Protein AF-A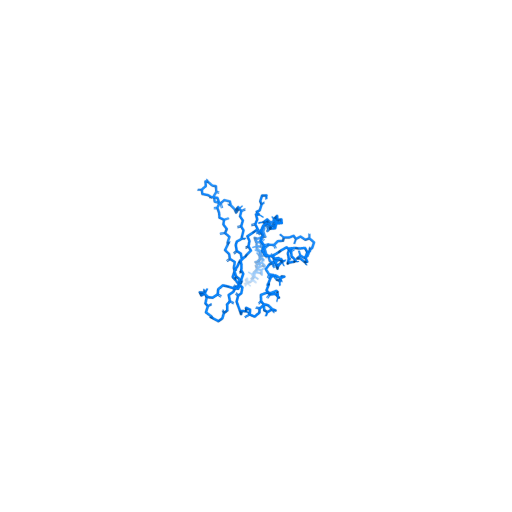0A7G4RH77-F1 (afdb_monomer)

pLDDT: mean 82.86, std 14.53, range [38.31, 95.69]

Solvent-accessible surface area (backbone atoms only — not comparable to full-atom values): 6159 Å² total; per-residue (Å²): 133,87,83,90,77,80,83,77,79,75,79,78,76,76,79,74,80,77,75,79,74,64,53,47,36,81,54,77,97,61,54,68,67,44,48,53,17,51,71,67,6,64,93,63,38,25,66,68,38,32,48,58,35,38,43,54,53,27,47,76,73,66,22,71,43,73,47,76,44,80,37,58,37,93,88,72,71,42,73,45,27,38,41,36,40,22,11,32,95,48,79,86,43,66,73,49,64,38,57,27,32,51,108

Radius of gyration: 20.91 Å; Cα contacts (8 Å, |Δi|>4): 166; chains: 1; bounding box: 41×64×53 Å

Secondary structure (DSSP, 8-state):
--------------------PPPPPPP-S--HHHHHHHHHS-SS--HHHHHHHHHHHHHHTT--EEEEEEEE-TTT--EEEEEEEEE-SSTT-EEEEEEEE--

Foldseek 3Di:
DDDPPDPPPPPPPVPPPPDPFFAWDQFPPFDPQRNVLQVQQPPGRGPVSSQVSSVVVLVVLQFDDKDKDFDADPVPRHGQWMKIFTAHPDPVRTSGITITGSD

Nearest PDB structures (foldseek):
  5xey-assembly1_D  TM=5.329E-01  e=9.839E-01  Mycobacteroides abscessus ATCC 19977
  1r8x-assembly1_B-2  TM=3.700E-01  e=7.535E-01  Mus musculus
  2eui-assembly2_E  TM=3.782E-01  e=2.860E+00  Pseudomonas aeruginosa PAO1
  8ipb-assembly1_MB  TM=2.705E-01  e=1.917E+00  Triticum aestivum
  5umd-assembly1_9  TM=2.698E-01  e=3.268E+00  Plasmodium falciparum 3D7

Sequence (103 aa):
MNYITGLLLIFSLIYQNAYAEKALSPPSGQSSQCAEAYEHSGQIKTIGNVFSSLSNNCYSAGGMKLMHKILLSENSNEPTGVLFTCSGSDLNFVVFTCLYSTN

Mean predicted aligned error: 10.15 Å

Structure (mmCIF, N/CA/C/O backbone):
data_AF-A0A7G4RH77-F1
#
_entry.id   AF-A0A7G4RH77-F1
#
loop_
_atom_site.group_PDB
_atom_site.id
_atom_site.type_symbol
_atom_site.label_atom_id
_atom_site.label_alt_id
_atom_site.label_comp_id
_atom_site.label_asym_id
_atom_site.label_entity_id
_atom_site.label_seq_id
_atom_site.pdbx_PDB_ins_code
_atom_site.Cartn_x
_atom_site.Cartn_y
_atom_site.Cartn_z
_atom_site.occupancy
_atom_site.B_iso_or_equiv
_atom_site.auth_seq_id
_atom_site.auth_comp_id
_atom_site.auth_asym_id
_atom_site.auth_atom_id
_atom_site.pdbx_PDB_model_num
ATOM 1 N N . MET A 1 1 ? -26.608 -50.659 38.232 1.00 38.31 1 MET A N 1
ATOM 2 C CA . MET A 1 1 ? -25.219 -50.255 37.940 1.00 38.31 1 MET A CA 1
ATOM 3 C C . MET A 1 1 ? -25.260 -49.162 36.894 1.00 38.31 1 MET A C 1
ATOM 5 O O . MET A 1 1 ? -25.909 -49.338 35.874 1.00 38.31 1 MET A O 1
ATOM 9 N N . ASN A 1 2 ? -24.670 -48.029 37.263 1.00 45.41 2 ASN A N 1
ATOM 10 C CA . ASN A 1 2 ? -24.549 -46.754 36.554 1.00 45.41 2 ASN A CA 1
ATOM 11 C C . ASN A 1 2 ? -24.110 -46.908 35.095 1.00 45.41 2 ASN A C 1
ATOM 13 O O . ASN A 1 2 ? -23.402 -47.860 34.825 1.00 45.41 2 ASN A O 1
ATOM 17 N N . TYR A 1 3 ? -24.439 -45.947 34.226 1.00 55.31 3 TYR A N 1
ATOM 18 C CA . TYR A 1 3 ? -23.453 -45.113 33.512 1.00 55.31 3 TYR A CA 1
ATOM 19 C C . TYR A 1 3 ? -24.183 -43.900 32.911 1.00 55.31 3 TYR A C 1
ATOM 21 O O . TYR A 1 3 ? -24.726 -43.943 31.812 1.00 55.31 3 TYR A O 1
ATOM 29 N N . ILE A 1 4 ? -24.229 -42.812 33.684 1.00 66.00 4 ILE A N 1
ATOM 30 C CA . ILE A 1 4 ? -24.460 -41.469 33.150 1.00 66.00 4 ILE A CA 1
ATOM 31 C C . ILE A 1 4 ? -23.124 -41.053 32.539 1.00 66.00 4 ILE A C 1
ATOM 33 O O . ILE A 1 4 ? -22.196 -40.715 33.272 1.00 66.00 4 ILE A O 1
ATOM 37 N N . THR A 1 5 ? -23.004 -41.112 31.216 1.00 58.09 5 THR A N 1
ATOM 38 C CA . THR A 1 5 ? -21.840 -40.561 30.515 1.00 58.09 5 THR A CA 1
ATOM 39 C C . THR A 1 5 ? -22.287 -39.276 29.839 1.00 58.09 5 THR A C 1
ATOM 41 O O . THR A 1 5 ? -22.893 -39.284 28.771 1.00 58.09 5 THR A O 1
ATOM 44 N N . GLY A 1 6 ? -22.071 -38.174 30.557 1.00 59.34 6 GLY A N 1
ATOM 45 C CA . GLY A 1 6 ? -22.413 -36.824 30.139 1.00 59.34 6 GLY A CA 1
ATOM 46 C C . GLY A 1 6 ? -21.774 -36.467 28.802 1.00 59.34 6 GLY A C 1
ATOM 47 O O . GLY A 1 6 ? -20.553 -36.492 28.651 1.00 59.34 6 GLY A O 1
ATOM 48 N N . LEU A 1 7 ? -22.616 -36.091 27.844 1.00 58.12 7 LEU A N 1
ATOM 49 C CA . LEU A 1 7 ? -22.194 -35.420 26.627 1.00 58.12 7 LEU A CA 1
ATOM 50 C C . LEU A 1 7 ? -21.865 -33.965 26.994 1.00 58.12 7 LEU A C 1
ATOM 52 O O . LEU A 1 7 ? -22.723 -33.085 26.962 1.00 58.12 7 LEU A O 1
ATOM 56 N N . LEU A 1 8 ? -20.623 -33.731 27.418 1.00 58.75 8 LEU A N 1
ATOM 57 C CA . LEU A 1 8 ? -20.035 -32.398 27.530 1.00 58.75 8 LEU A CA 1
ATOM 58 C C . LEU A 1 8 ? -19.990 -31.786 26.123 1.00 58.75 8 LEU A C 1
ATOM 60 O O . LEU A 1 8 ? -19.049 -32.002 25.362 1.00 58.75 8 LEU A O 1
ATOM 64 N N . LEU A 1 9 ? -21.034 -31.032 25.774 1.00 59.19 9 LEU A N 1
ATOM 65 C CA . LEU A 1 9 ? -21.010 -30.058 24.688 1.00 59.19 9 LEU A CA 1
ATOM 66 C C . LEU A 1 9 ? -20.029 -28.957 25.094 1.00 59.19 9 LEU A C 1
ATOM 68 O O . LEU A 1 9 ? -20.394 -27.960 25.716 1.00 59.19 9 LEU A O 1
ATOM 72 N N . ILE A 1 10 ? -18.752 -29.184 24.793 1.00 60.97 10 ILE A N 1
ATOM 73 C CA . ILE A 1 10 ? -17.726 -28.154 24.859 1.00 6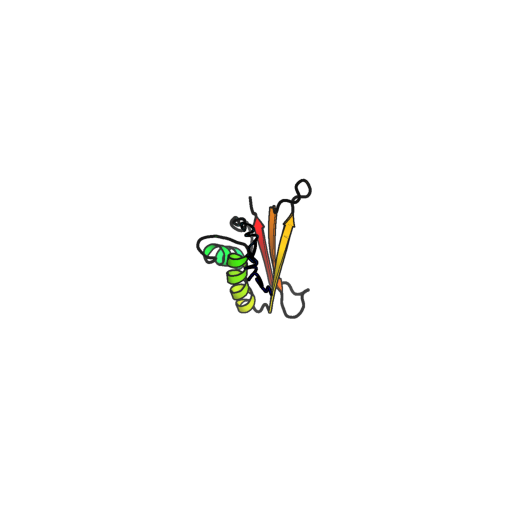0.97 10 ILE A CA 1
ATOM 74 C C . ILE A 1 10 ? -18.133 -27.111 23.822 1.00 60.97 10 ILE A C 1
ATOM 76 O O . ILE A 1 10 ? -17.987 -27.319 22.620 1.00 60.97 10 ILE A O 1
ATOM 80 N N . PHE A 1 11 ? -18.695 -26.007 24.310 1.00 58.47 11 PHE A N 1
ATOM 81 C CA . PHE A 1 11 ? -18.813 -24.757 23.582 1.00 58.47 11 PHE A CA 1
ATOM 82 C C . PHE A 1 11 ? -17.405 -24.332 23.162 1.00 58.47 11 PHE A C 1
ATOM 84 O O . PHE A 1 11 ? -16.708 -23.621 23.885 1.00 58.47 11 PHE A O 1
ATOM 91 N N . SER A 1 12 ? -16.970 -24.767 21.984 1.00 55.59 12 SER A N 1
ATOM 92 C CA . SER A 1 12 ? -15.899 -24.119 21.242 1.00 55.59 12 SER A CA 1
ATOM 93 C C . SER A 1 12 ? -16.429 -22.764 20.772 1.00 55.59 12 SER A C 1
ATOM 95 O O . SER A 1 12 ? -16.779 -22.562 19.613 1.00 55.59 12 SER A O 1
ATOM 97 N N . LEU A 1 13 ? -16.521 -21.824 21.718 1.00 56.38 13 LEU A N 1
ATOM 98 C CA . LEU A 1 13 ? -16.558 -20.398 21.440 1.00 56.38 13 LEU A CA 1
ATOM 99 C C . LEU A 1 13 ? -15.245 -20.077 20.732 1.00 56.38 13 LEU A C 1
ATOM 101 O O . LEU A 1 13 ? -14.214 -19.840 21.361 1.00 56.38 13 LEU A O 1
ATOM 105 N N . ILE A 1 14 ? -15.273 -20.147 19.404 1.00 61.31 14 ILE A N 1
ATOM 106 C CA . ILE A 1 14 ? -14.225 -19.604 18.556 1.00 61.31 14 ILE A CA 1
ATOM 107 C C . ILE A 1 14 ? -14.271 -18.096 18.807 1.00 61.31 14 ILE A C 1
ATOM 109 O O . ILE A 1 14 ? -15.075 -17.383 18.211 1.00 61.31 14 ILE A O 1
ATOM 113 N N . TYR A 1 15 ? -13.459 -17.622 19.753 1.00 53.12 15 TYR A N 1
ATOM 114 C CA . TYR A 1 15 ? -13.181 -16.205 19.934 1.00 53.12 15 TYR A CA 1
ATOM 115 C C . TYR A 1 15 ? -12.533 -15.710 18.640 1.00 53.12 15 TYR A C 1
ATOM 117 O O . TYR A 1 15 ? -11.320 -15.807 18.450 1.00 53.12 15 TYR A O 1
ATOM 125 N N . GLN A 1 16 ? -13.347 -15.218 17.707 1.00 54.88 16 GLN A N 1
ATOM 126 C CA . GLN A 1 16 ? -12.838 -14.437 16.595 1.00 54.88 16 GLN A CA 1
ATOM 127 C C . GLN A 1 16 ? -12.450 -13.079 17.172 1.00 54.88 16 GLN A C 1
ATOM 129 O O . GLN A 1 16 ? -13.298 -12.222 17.404 1.00 54.88 16 GLN A O 1
ATOM 134 N N . ASN A 1 17 ? -11.160 -12.911 17.467 1.00 43.66 17 ASN A N 1
ATOM 135 C CA . ASN A 1 17 ? -10.580 -11.603 17.738 1.00 43.66 17 ASN A CA 1
ATOM 136 C C . ASN A 1 17 ? -10.678 -10.782 16.445 1.00 43.66 17 ASN A C 1
ATOM 138 O O . ASN A 1 17 ? -9.756 -10.776 15.631 1.00 43.66 17 ASN A O 1
ATOM 142 N N . ALA A 1 18 ? -11.829 -10.152 16.214 1.00 51.78 18 ALA A N 1
ATOM 143 C CA . ALA A 1 18 ? -12.010 -9.194 15.139 1.00 51.78 18 ALA A CA 1
ATOM 144 C C . ALA A 1 18 ? -11.243 -7.923 15.523 1.00 51.78 18 ALA A C 1
ATOM 146 O O . ALA A 1 18 ? -11.766 -7.043 16.206 1.00 51.78 18 ALA A O 1
ATOM 147 N N . TYR A 1 19 ? -9.972 -7.850 15.129 1.00 54.88 19 TYR A N 1
ATOM 148 C CA . TYR A 1 19 ? -9.255 -6.583 15.121 1.00 54.88 19 TYR A CA 1
ATOM 149 C C . TYR A 1 19 ? -9.943 -5.679 14.100 1.00 54.88 19 TYR A C 1
ATOM 151 O O . TYR A 1 19 ? -10.005 -6.007 12.916 1.00 54.88 19 TYR A O 1
ATOM 159 N N . ALA A 1 20 ? -10.500 -4.563 14.565 1.00 58.28 20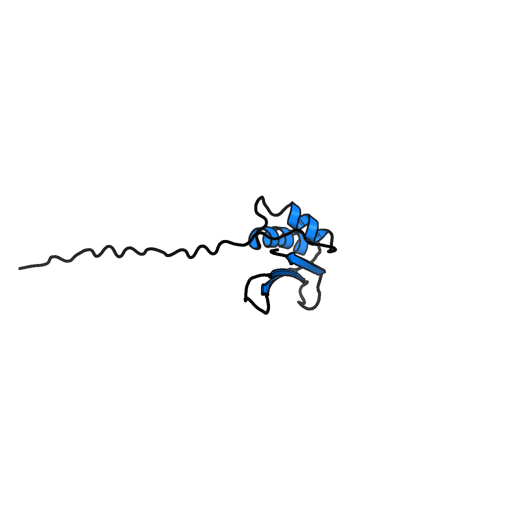 ALA A N 1
ATOM 160 C CA . ALA A 1 20 ? -11.061 -3.557 13.680 1.00 58.28 20 ALA A CA 1
ATOM 161 C C . ALA A 1 20 ? -9.922 -2.960 12.838 1.00 58.28 20 ALA A C 1
ATOM 163 O O . ALA A 1 20 ? -9.053 -2.262 13.363 1.00 58.28 20 ALA A O 1
ATOM 164 N N . GLU A 1 21 ? -9.896 -3.271 11.540 1.00 68.69 21 GLU A N 1
ATOM 165 C CA . GLU A 1 21 ? -8.953 -2.653 10.610 1.00 68.69 21 GLU A CA 1
ATOM 166 C C . GLU A 1 21 ? -9.212 -1.141 10.554 1.00 68.69 21 GLU A C 1
ATOM 168 O O . GLU A 1 21 ? -10.340 -0.694 10.335 1.00 68.69 21 GLU A O 1
ATOM 173 N N . LYS A 1 22 ? -8.162 -0.337 10.754 1.00 81.44 22 LYS A N 1
ATOM 174 C CA . LYS A 1 22 ? -8.255 1.124 10.670 1.00 81.44 22 LYS A CA 1
ATOM 175 C C . LYS A 1 22 ? -8.363 1.546 9.202 1.00 81.44 22 LYS A C 1
ATOM 177 O O . LYS A 1 22 ? -7.665 1.006 8.341 1.00 81.44 22 LYS A O 1
ATOM 182 N N . ALA A 1 23 ? -9.240 2.509 8.925 1.00 88.44 23 ALA A N 1
ATOM 183 C CA . ALA A 1 23 ? -9.336 3.106 7.601 1.00 88.44 23 ALA A CA 1
ATOM 184 C C . ALA A 1 23 ? -8.068 3.914 7.288 1.00 88.44 23 ALA A C 1
ATOM 186 O O . ALA A 1 23 ? -7.476 4.545 8.166 1.00 88.44 23 ALA A O 1
ATOM 187 N N . LEU A 1 24 ? -7.663 3.867 6.027 1.00 91.38 24 LEU A N 1
ATOM 188 C CA . LEU A 1 24 ? -6.528 4.588 5.486 1.00 91.38 24 LEU A CA 1
ATOM 189 C C . LEU A 1 24 ? -6.985 5.925 4.903 1.00 91.38 24 LEU A C 1
ATOM 191 O O . LEU A 1 24 ? -8.036 6.013 4.264 1.00 91.38 24 LEU A O 1
ATOM 195 N N . SER A 1 25 ? -6.165 6.950 5.086 1.00 92.12 25 SER A N 1
ATOM 196 C CA . SER A 1 25 ? -6.305 8.266 4.468 1.00 92.12 25 SER A CA 1
ATOM 197 C C . SER A 1 25 ? -5.719 8.259 3.049 1.00 92.12 25 SER A C 1
ATOM 199 O O . SER A 1 25 ? -4.844 7.435 2.760 1.00 92.12 25 SER A O 1
ATOM 201 N N . PRO A 1 26 ? -6.157 9.171 2.162 1.00 89.56 26 PRO A N 1
ATOM 202 C CA . PRO A 1 26 ? -5.645 9.256 0.799 1.00 89.56 26 PRO A CA 1
ATOM 203 C C . PRO A 1 26 ? -4.118 9.446 0.758 1.00 89.56 26 PRO A C 1
ATOM 205 O O . PRO A 1 26 ? -3.555 10.107 1.638 1.00 89.56 26 PRO A O 1
ATOM 208 N N . PRO A 1 27 ? -3.430 8.913 -0.265 1.00 88.75 27 PRO A N 1
ATOM 209 C CA . PRO A 1 27 ? -1.993 9.085 -0.417 1.00 88.75 27 PRO A CA 1
ATOM 210 C C . PRO A 1 27 ? -1.682 10.514 -0.885 1.00 88.75 27 PRO A C 1
ATOM 212 O O . PRO A 1 27 ? -2.312 11.027 -1.810 1.00 88.75 27 PRO A O 1
ATOM 215 N N . SER A 1 28 ? -0.689 11.167 -0.279 1.00 78.50 28 SER A N 1
ATOM 216 C CA . SER A 1 28 ? -0.296 12.542 -0.614 1.00 78.50 28 SER A CA 1
ATOM 217 C C . SER A 1 28 ? 1.026 12.587 -1.388 1.00 78.50 28 SER A C 1
ATOM 219 O O . SER A 1 28 ? 2.053 12.089 -0.935 1.00 78.50 28 SER A O 1
ATOM 221 N N . GLY A 1 29 ? 1.007 13.192 -2.583 1.00 75.06 29 GLY A N 1
ATOM 222 C CA . GLY A 1 29 ? 2.214 13.443 -3.389 1.00 75.06 29 GLY A CA 1
ATOM 223 C C . GLY A 1 29 ? 2.881 12.198 -3.988 1.00 75.06 29 GLY A C 1
ATOM 224 O O . GLY A 1 29 ? 4.069 12.234 -4.299 1.00 75.06 29 GLY A O 1
ATOM 225 N N . GLN A 1 30 ? 2.143 11.095 -4.127 1.00 83.81 30 GLN A N 1
ATOM 226 C CA . GLN A 1 30 ? 2.664 9.822 -4.630 1.00 83.81 30 GLN A CA 1
ATOM 227 C C . GLN A 1 30 ? 2.291 9.566 -6.092 1.00 83.81 30 GLN A C 1
ATOM 229 O O . GLN A 1 30 ? 1.568 10.341 -6.714 1.00 83.81 30 GLN A O 1
ATOM 234 N N . SER A 1 31 ? 2.802 8.460 -6.637 1.00 82.75 31 SER A N 1
ATOM 235 C CA . SER A 1 31 ? 2.500 8.009 -7.998 1.00 82.75 31 SER A CA 1
ATOM 236 C C . SER A 1 31 ? 0.988 7.874 -8.240 1.00 82.75 31 SER A C 1
ATOM 238 O O . SER A 1 31 ? 0.233 7.558 -7.313 1.00 82.75 31 SER A O 1
ATOM 240 N N . SER A 1 32 ? 0.534 8.089 -9.479 1.00 87.88 32 SER A N 1
ATOM 241 C CA . SER A 1 32 ? -0.893 8.023 -9.837 1.00 87.88 32 SER A CA 1
ATOM 242 C C . SER A 1 32 ? -1.517 6.665 -9.507 1.00 87.88 32 SER A C 1
ATOM 244 O O . SER A 1 32 ? -2.681 6.604 -9.120 1.00 87.88 32 SER A O 1
ATOM 246 N N . GLN A 1 33 ? -0.718 5.595 -9.552 1.00 89.25 33 GLN A N 1
ATOM 247 C CA . GLN A 1 33 ? -1.105 4.236 -9.180 1.00 89.25 33 GLN A CA 1
ATOM 248 C C . GLN A 1 33 ? -1.591 4.133 -7.727 1.00 89.25 33 GLN A C 1
ATOM 250 O O . GLN A 1 33 ? -2.447 3.298 -7.435 1.00 89.25 33 GLN A O 1
ATOM 255 N N . CYS A 1 34 ? -1.060 4.961 -6.820 1.00 91.88 34 CYS A N 1
ATOM 256 C CA . CYS A 1 34 ? -1.463 4.980 -5.415 1.00 91.88 34 CYS A CA 1
ATOM 257 C C . CYS A 1 34 ? -2.832 5.644 -5.246 1.00 91.88 34 CYS A C 1
ATOM 259 O O . CYS A 1 34 ? -3.723 5.080 -4.616 1.00 91.88 34 CYS A O 1
ATOM 261 N N . ALA A 1 35 ? -3.022 6.820 -5.848 1.00 92.25 35 ALA A N 1
ATOM 262 C CA . ALA A 1 35 ? -4.302 7.522 -5.793 1.00 92.25 35 ALA A CA 1
ATOM 263 C C . ALA A 1 35 ? -5.416 6.687 -6.441 1.00 92.25 35 ALA A C 1
ATOM 265 O O . ALA A 1 35 ? -6.472 6.495 -5.849 1.00 92.25 35 ALA A O 1
ATOM 266 N N . GLU A 1 36 ? -5.154 6.104 -7.610 1.00 91.75 36 GLU A N 1
ATOM 267 C CA . GLU A 1 36 ? -6.125 5.265 -8.311 1.00 91.75 36 GLU A CA 1
ATOM 268 C C . GLU A 1 36 ? -6.498 4.009 -7.511 1.00 91.75 36 GLU A C 1
ATOM 270 O O . GLU A 1 36 ? -7.677 3.672 -7.393 1.00 91.75 36 GLU A O 1
ATOM 275 N N . ALA A 1 37 ? -5.512 3.325 -6.919 1.00 90.75 37 ALA A N 1
ATOM 276 C CA . ALA A 1 37 ? -5.790 2.171 -6.071 1.00 90.75 37 ALA A CA 1
ATOM 277 C C . ALA A 1 37 ? -6.593 2.558 -4.825 1.00 90.75 37 ALA A C 1
ATOM 279 O O . ALA A 1 37 ? -7.475 1.807 -4.415 1.00 90.75 37 ALA A O 1
ATOM 280 N N . TYR A 1 38 ? -6.325 3.726 -4.238 1.00 91.81 38 TYR A N 1
ATOM 281 C CA . TYR A 1 38 ? -7.108 4.242 -3.122 1.00 91.81 38 TYR A CA 1
ATOM 282 C C . TYR A 1 38 ? -8.563 4.469 -3.519 1.00 91.81 38 TYR A C 1
ATOM 284 O O . TYR A 1 38 ? -9.455 3.889 -2.900 1.00 91.81 38 TYR A O 1
ATOM 292 N N . GLU A 1 39 ? -8.818 5.233 -4.579 1.00 91.38 39 GLU A N 1
ATOM 293 C CA . GLU A 1 39 ? -10.175 5.566 -5.024 1.00 91.38 39 GLU A CA 1
ATOM 294 C C . GLU A 1 39 ? -10.995 4.310 -5.342 1.00 91.38 39 GLU A C 1
ATOM 296 O O . GLU A 1 39 ? -12.133 4.178 -4.884 1.00 91.38 39 GLU A O 1
ATOM 301 N N . HIS A 1 40 ? -10.384 3.316 -5.990 1.00 89.25 40 HIS A N 1
ATOM 302 C CA . HIS A 1 40 ? -11.055 2.064 -6.353 1.00 89.25 40 HIS A CA 1
ATOM 303 C C . HIS A 1 40 ? -11.099 1.003 -5.238 1.00 89.25 40 HIS A C 1
ATOM 305 O O . HIS A 1 40 ? -11.802 -0.000 -5.376 1.00 89.25 40 HIS A O 1
ATOM 311 N N . SER A 1 41 ? -10.408 1.211 -4.111 1.00 84.38 41 SER A N 1
ATOM 312 C CA . SER A 1 41 ? -10.351 0.237 -3.009 1.00 84.38 41 SER A CA 1
ATOM 313 C C . SER A 1 41 ? -11.620 0.194 -2.152 1.00 84.38 41 SER A C 1
ATOM 315 O O . SER A 1 41 ? -11.642 0.670 -1.025 1.00 84.38 41 SER A O 1
ATOM 317 N N . GLY A 1 42 ? -12.704 -0.385 -2.669 1.00 81.69 42 GLY A N 1
ATOM 318 C CA . GLY A 1 42 ? -13.948 -0.601 -1.917 1.00 81.69 42 GLY A CA 1
ATOM 319 C C . GLY A 1 42 ? -14.549 0.666 -1.276 1.00 81.69 42 GLY A C 1
ATOM 320 O O . GLY A 1 42 ? -14.071 1.786 -1.464 1.00 81.69 42 GLY A O 1
ATOM 321 N N . GLN A 1 43 ? -15.635 0.500 -0.512 1.00 81.12 43 GLN A N 1
ATOM 322 C CA . GLN A 1 43 ? -16.238 1.616 0.236 1.00 81.12 43 GLN A CA 1
ATOM 323 C C . GLN A 1 43 ? -15.438 1.965 1.497 1.00 81.12 43 GLN A C 1
ATOM 325 O O . GLN A 1 43 ? -15.294 3.135 1.834 1.00 81.12 43 GLN A O 1
ATOM 330 N N . ILE A 1 44 ? -14.894 0.952 2.179 1.00 84.38 44 ILE A N 1
ATOM 331 C CA . ILE A 1 44 ? -14.046 1.132 3.359 1.00 84.38 44 ILE A CA 1
ATOM 332 C C . ILE A 1 44 ? -12.591 0.955 2.930 1.00 84.38 44 ILE A C 1
ATOM 334 O O . ILE A 1 44 ? -12.203 -0.116 2.464 1.00 84.38 44 ILE A O 1
ATOM 338 N N . LYS A 1 45 ? -11.782 1.996 3.116 1.00 89.94 45 LYS A N 1
ATOM 339 C CA . LYS A 1 45 ? -10.378 2.058 2.688 1.00 89.94 45 LYS A CA 1
ATOM 340 C C . LYS A 1 45 ? -9.456 1.313 3.661 1.00 89.94 45 LYS A C 1
ATOM 342 O O . LYS A 1 45 ? -8.593 1.920 4.282 1.00 89.94 45 LYS A O 1
ATOM 347 N N . THR A 1 46 ? -9.674 0.016 3.875 1.00 90.81 46 THR A N 1
ATOM 348 C CA . THR A 1 46 ? -8.821 -0.791 4.766 1.00 90.81 46 THR A CA 1
ATOM 349 C C . THR A 1 46 ? -7.523 -1.217 4.082 1.00 90.81 46 THR A C 1
ATOM 351 O O . THR A 1 46 ? -7.395 -1.157 2.856 1.00 90.81 46 THR A O 1
ATOM 354 N N . ILE A 1 47 ? -6.562 -1.696 4.878 1.00 90.75 47 ILE A N 1
ATOM 355 C CA . ILE A 1 47 ? -5.288 -2.242 4.388 1.00 90.75 47 ILE A CA 1
ATOM 356 C C . ILE A 1 47 ? -5.537 -3.345 3.358 1.00 90.75 47 ILE A C 1
ATOM 358 O O . ILE A 1 47 ? -4.933 -3.311 2.289 1.00 90.75 47 ILE A O 1
ATOM 362 N N . GLY A 1 48 ? -6.439 -4.290 3.647 1.00 89.56 48 GLY A N 1
ATOM 363 C CA . GLY A 1 48 ? -6.763 -5.387 2.735 1.00 89.56 48 GLY A CA 1
ATOM 364 C C . GLY A 1 48 ? -7.345 -4.908 1.403 1.00 89.56 48 GLY A C 1
ATOM 365 O O . GLY A 1 48 ? -6.900 -5.345 0.339 1.00 89.56 48 GLY A O 1
ATOM 366 N N . ASN A 1 49 ? -8.278 -3.954 1.439 1.00 91.06 49 ASN A N 1
ATOM 367 C CA . ASN A 1 49 ? -8.916 -3.432 0.227 1.00 91.06 49 ASN A CA 1
ATOM 368 C C . ASN A 1 49 ? -7.935 -2.637 -0.648 1.00 91.06 49 ASN A C 1
ATOM 370 O O . ASN A 1 49 ? -7.906 -2.803 -1.875 1.00 91.06 49 ASN A O 1
ATOM 374 N N . VAL A 1 50 ? -7.099 -1.803 -0.021 1.00 93.00 50 VAL A N 1
ATOM 375 C CA . VAL A 1 50 ? -6.036 -1.057 -0.711 1.00 93.00 50 VAL A CA 1
ATOM 376 C C . VAL A 1 50 ? -4.978 -2.016 -1.259 1.00 93.00 50 VAL A C 1
ATOM 378 O O . VAL A 1 50 ? -4.578 -1.872 -2.413 1.00 93.00 50 VAL A O 1
ATOM 381 N N . PHE A 1 51 ? -4.580 -3.042 -0.498 1.00 93.69 51 PHE A N 1
ATOM 382 C CA . PHE A 1 51 ? -3.646 -4.076 -0.957 1.00 93.69 51 PHE A CA 1
ATOM 383 C C . PHE A 1 51 ? -4.171 -4.791 -2.202 1.00 93.69 51 PHE A C 1
ATOM 385 O O . PHE A 1 51 ? -3.441 -4.928 -3.180 1.00 93.69 51 PHE A O 1
ATOM 392 N N . SER A 1 52 ? -5.438 -5.214 -2.196 1.00 92.56 52 SER A N 1
ATOM 393 C CA . SER A 1 52 ? -6.044 -5.900 -3.341 1.00 92.56 52 SER A CA 1
ATOM 394 C C . SER A 1 52 ? -6.038 -5.023 -4.596 1.00 92.56 52 SER A C 1
ATOM 396 O O . SER A 1 52 ? -5.731 -5.509 -5.683 1.00 92.56 52 SER A O 1
ATOM 398 N N . SER A 1 53 ? -6.334 -3.731 -4.447 1.00 92.69 53 SER A N 1
ATOM 399 C CA . SER A 1 53 ? -6.349 -2.782 -5.569 1.00 92.69 53 SER A CA 1
ATOM 400 C C . SER A 1 53 ? -4.934 -2.501 -6.088 1.00 92.69 53 SER A C 1
ATOM 402 O O . SER A 1 53 ? -4.682 -2.563 -7.290 1.00 92.69 53 SER A O 1
ATOM 404 N N . LEU A 1 54 ? -3.972 -2.291 -5.183 1.00 94.38 54 LEU A N 1
ATOM 405 C CA . LEU A 1 54 ? -2.562 -2.101 -5.533 1.00 94.38 54 LEU A CA 1
ATOM 406 C C . LEU A 1 54 ? -1.926 -3.344 -6.146 1.00 94.38 54 LEU A C 1
ATOM 408 O O . LEU A 1 54 ? -1.001 -3.208 -6.940 1.00 94.38 54 LEU A O 1
ATOM 412 N N . SER A 1 55 ? -2.381 -4.540 -5.774 1.00 93.75 55 SER A N 1
ATOM 413 C CA . SER A 1 55 ? -1.845 -5.797 -6.299 1.00 93.75 55 SER A CA 1
ATOM 414 C C . SER A 1 55 ? -2.059 -5.858 -7.810 1.00 93.75 55 SER A C 1
ATOM 416 O O . SER A 1 55 ? -1.112 -6.086 -8.561 1.00 93.75 55 SER A O 1
ATOM 418 N N . ASN A 1 56 ? -3.267 -5.519 -8.265 1.00 90.62 56 ASN A N 1
ATOM 419 C CA . ASN A 1 56 ? -3.587 -5.434 -9.688 1.00 90.62 56 ASN A CA 1
ATOM 420 C C . ASN A 1 56 ? -2.719 -4.382 -10.395 1.00 90.62 56 ASN A C 1
ATOM 422 O O . ASN A 1 56 ? -2.074 -4.697 -11.393 1.00 90.62 56 ASN A O 1
ATOM 426 N N . ASN A 1 57 ? -2.615 -3.175 -9.828 1.00 92.62 57 ASN A N 1
ATOM 427 C CA . ASN A 1 57 ? -1.781 -2.105 -10.390 1.00 92.62 57 ASN A CA 1
ATOM 428 C C . ASN A 1 57 ? -0.297 -2.499 -10.450 1.00 92.62 57 ASN A C 1
ATOM 430 O O . ASN A 1 57 ? 0.398 -2.157 -11.405 1.00 92.62 57 ASN A O 1
ATOM 434 N N . CYS A 1 58 ? 0.186 -3.240 -9.451 1.00 93.81 58 CYS A N 1
ATOM 435 C CA . CYS A 1 58 ? 1.550 -3.746 -9.396 1.00 93.81 58 CYS A CA 1
ATOM 436 C C . CYS A 1 58 ? 1.834 -4.693 -10.562 1.00 93.81 58 CYS A C 1
ATOM 438 O O . CYS A 1 58 ? 2.797 -4.471 -11.295 1.00 93.81 58 CYS A O 1
ATOM 440 N N . TYR A 1 59 ? 0.968 -5.682 -10.794 1.00 92.75 59 TYR A N 1
ATOM 441 C CA . TYR A 1 59 ? 1.120 -6.602 -11.922 1.00 92.75 59 TYR A CA 1
ATOM 442 C C . TYR A 1 59 ? 1.002 -5.895 -13.277 1.00 92.75 59 TYR A C 1
ATOM 444 O O . TYR A 1 59 ? 1.818 -6.139 -14.166 1.00 92.75 59 TYR A O 1
ATOM 452 N N . SER A 1 60 ? 0.048 -4.974 -13.437 1.00 91.00 60 SER A N 1
ATOM 453 C CA . SER A 1 60 ? -0.110 -4.203 -14.680 1.00 91.00 60 SER A CA 1
ATOM 454 C C . SER A 1 60 ? 1.085 -3.294 -14.986 1.00 91.00 60 SER A C 1
ATOM 456 O O . SER A 1 60 ? 1.386 -3.060 -16.153 1.00 91.00 60 SER A O 1
ATOM 458 N N . ALA A 1 61 ? 1.798 -2.822 -13.961 1.00 89.56 61 ALA A N 1
ATOM 459 C CA . ALA A 1 61 ? 3.027 -2.042 -14.107 1.00 89.56 61 ALA A CA 1
ATOM 460 C C . ALA A 1 61 ? 4.287 -2.907 -14.343 1.00 89.56 61 ALA A C 1
ATOM 462 O O . ALA A 1 61 ? 5.395 -2.373 -14.374 1.00 89.56 61 ALA A O 1
ATOM 463 N N . GLY A 1 62 ? 4.144 -4.230 -14.490 1.00 90.62 62 GLY A N 1
ATOM 464 C CA . GLY A 1 62 ? 5.262 -5.165 -14.663 1.00 90.62 62 GLY A CA 1
ATOM 465 C C . GLY A 1 62 ? 5.934 -5.595 -13.354 1.00 90.62 62 GLY A C 1
ATOM 466 O O . GLY A 1 62 ? 6.983 -6.241 -13.377 1.00 90.62 62 GLY A O 1
ATOM 467 N N . GLY A 1 63 ? 5.347 -5.249 -12.208 1.00 92.75 63 GLY A N 1
ATOM 468 C CA . GLY A 1 63 ? 5.735 -5.784 -10.912 1.00 92.75 63 GLY A CA 1
ATOM 469 C C . GLY A 1 63 ? 5.297 -7.236 -10.738 1.00 92.75 63 GL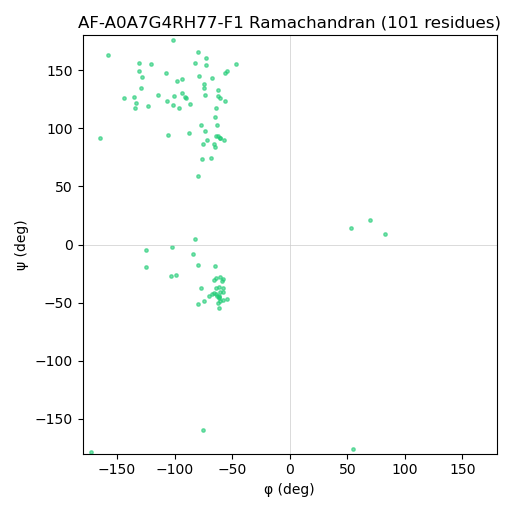Y A C 1
ATOM 470 O O . GLY A 1 63 ? 4.418 -7.743 -11.430 1.00 92.75 63 GLY A O 1
ATOM 471 N N . MET A 1 64 ? 5.930 -7.921 -9.793 1.00 92.56 64 MET A 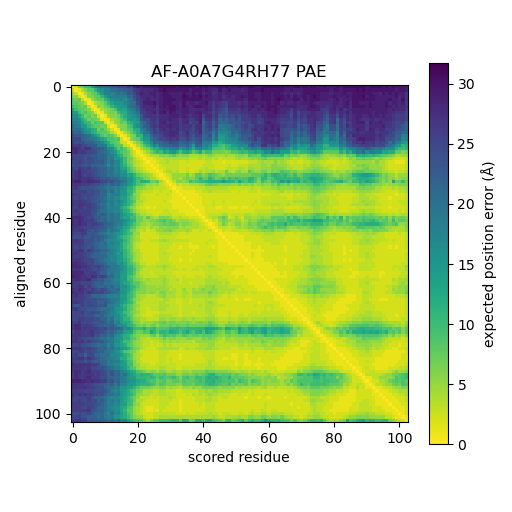N 1
ATOM 472 C CA . MET A 1 64 ? 5.686 -9.340 -9.514 1.00 92.56 64 MET A CA 1
ATOM 473 C C . MET A 1 64 ? 5.324 -9.603 -8.059 1.00 92.56 64 MET A C 1
ATOM 475 O O . MET A 1 64 ? 4.758 -10.650 -7.750 1.00 92.56 64 MET A O 1
ATOM 479 N N . LYS A 1 65 ? 5.644 -8.673 -7.155 1.00 94.06 65 LYS A N 1
ATOM 480 C CA . LYS A 1 65 ? 5.352 -8.825 -5.735 1.00 94.06 65 LYS A CA 1
ATOM 481 C C . LYS A 1 65 ? 4.974 -7.496 -5.105 1.00 94.06 65 LYS A C 1
ATOM 483 O O . LYS A 1 65 ? 5.752 -6.543 -5.138 1.00 94.06 65 LYS A O 1
ATOM 488 N N . LEU A 1 66 ? 3.812 -7.482 -4.457 1.00 94.88 66 LEU A N 1
ATOM 489 C CA . LEU A 1 66 ? 3.384 -6.411 -3.569 1.00 94.88 66 LEU A CA 1
ATOM 490 C C . LEU A 1 66 ? 3.614 -6.828 -2.114 1.00 94.88 66 LEU A C 1
ATOM 492 O O . LEU A 1 66 ? 3.168 -7.889 -1.676 1.00 94.88 66 LEU A O 1
ATOM 496 N N . MET A 1 67 ? 4.296 -5.980 -1.355 1.00 94.38 67 MET A N 1
ATOM 497 C CA . MET A 1 67 ? 4.493 -6.139 0.085 1.00 94.38 67 MET A CA 1
ATOM 498 C C . MET A 1 67 ? 3.910 -4.937 0.817 1.00 94.38 67 MET A C 1
ATOM 500 O O . MET A 1 67 ? 3.811 -3.856 0.242 1.00 94.38 67 MET A O 1
ATOM 504 N N . HIS A 1 68 ? 3.539 -5.117 2.083 1.00 93.56 68 HIS A N 1
ATOM 505 C CA . HIS A 1 68 ? 3.131 -4.017 2.947 1.00 93.56 68 HIS A CA 1
ATOM 506 C C . HIS A 1 68 ? 3.866 -4.075 4.285 1.00 93.56 68 HIS A C 1
ATOM 508 O O . HIS A 1 68 ? 4.214 -5.151 4.773 1.00 93.56 68 HIS A O 1
ATOM 514 N N . LYS A 1 69 ? 4.091 -2.908 4.882 1.00 92.94 69 LYS A N 1
ATOM 515 C CA . LYS A 1 69 ? 4.656 -2.742 6.218 1.00 92.94 69 LYS A CA 1
ATOM 516 C C . LYS A 1 69 ? 3.815 -1.727 6.977 1.00 92.94 69 LYS A C 1
ATOM 518 O O . LYS A 1 69 ? 3.682 -0.586 6.538 1.00 92.94 69 LYS A O 1
ATOM 523 N N . ILE A 1 70 ? 3.271 -2.141 8.116 1.00 92.00 70 ILE A N 1
ATOM 524 C CA . ILE A 1 70 ? 2.584 -1.238 9.039 1.00 92.00 70 ILE A CA 1
ATOM 525 C C . ILE A 1 70 ? 3.645 -0.394 9.752 1.00 92.00 70 ILE A C 1
ATOM 527 O O . ILE A 1 70 ? 4.634 -0.922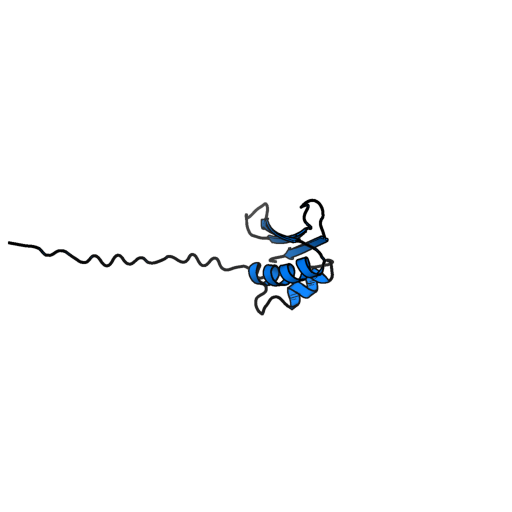 10.265 1.00 92.00 70 ILE A O 1
ATOM 531 N N . LEU A 1 71 ? 3.452 0.919 9.741 1.00 91.06 71 LEU A N 1
ATOM 532 C CA . LEU A 1 71 ? 4.265 1.885 10.464 1.00 91.06 71 LEU A CA 1
ATOM 533 C C . LEU A 1 71 ? 3.599 2.155 11.808 1.00 91.06 71 LEU A C 1
ATOM 535 O O . LEU A 1 71 ? 2.396 2.410 11.859 1.00 91.06 71 LEU A O 1
ATOM 539 N N . LEU A 1 72 ? 4.382 2.079 12.878 1.00 91.00 72 LEU A N 1
ATOM 540 C CA . LEU A 1 72 ? 3.923 2.330 14.237 1.00 91.00 72 LEU A CA 1
ATOM 541 C C . LEU A 1 72 ? 4.4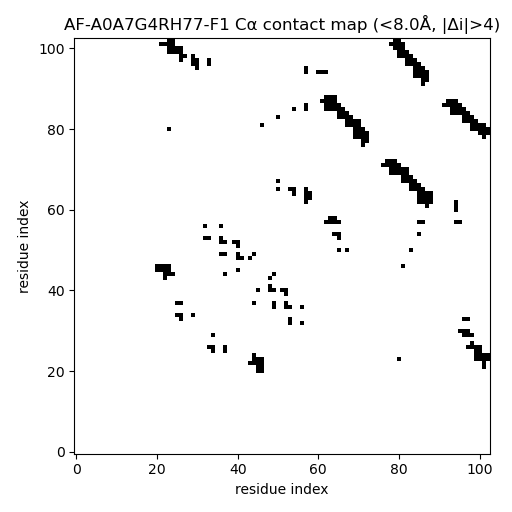83 3.666 14.733 1.00 91.00 72 LEU A C 1
ATOM 543 O O . LEU A 1 72 ? 5.589 4.059 14.361 1.00 91.00 72 LEU A O 1
ATOM 547 N N . SER A 1 73 ? 3.714 4.351 15.572 1.00 87.56 73 SER A N 1
ATOM 548 C CA . SER A 1 73 ? 4.156 5.505 16.354 1.00 87.56 73 SER A CA 1
ATOM 549 C C . SER A 1 73 ? 5.259 5.080 17.319 1.00 87.56 73 SER A C 1
ATOM 551 O O . SER A 1 73 ? 5.087 4.105 18.050 1.00 87.56 73 SER A O 1
ATOM 553 N N . GLU A 1 74 ? 6.349 5.846 17.378 1.00 85.19 74 GLU A N 1
ATOM 554 C CA . GLU A 1 74 ? 7.458 5.603 18.314 1.00 85.19 74 GLU A CA 1
ATOM 555 C C . GLU A 1 74 ? 7.012 5.677 19.784 1.00 85.19 74 GLU A C 1
ATOM 557 O O . GLU A 1 74 ? 7.588 5.013 20.641 1.00 85.19 74 GLU A O 1
ATOM 562 N N . ASN A 1 75 ? 5.962 6.456 20.068 1.00 85.94 75 ASN A N 1
ATOM 563 C CA . ASN A 1 75 ? 5.537 6.774 21.432 1.00 85.94 75 ASN A CA 1
ATOM 564 C C . ASN A 1 75 ? 4.367 5.920 21.938 1.00 85.94 75 ASN A C 1
ATOM 566 O O . ASN A 1 75 ? 4.212 5.768 23.147 1.00 85.94 75 ASN A O 1
ATOM 570 N N . SER A 1 76 ? 3.515 5.404 21.045 1.00 82.06 76 SER A N 1
ATOM 571 C CA . SER A 1 76 ? 2.265 4.727 21.431 1.00 82.06 76 SER A CA 1
ATOM 572 C C . SER A 1 76 ? 2.110 3.312 20.874 1.00 82.06 76 SER A C 1
ATOM 574 O O . SER A 1 76 ? 1.138 2.643 21.218 1.00 82.06 76 SER A O 1
ATOM 576 N N . ASN A 1 77 ? 3.034 2.832 20.026 1.00 81.19 77 ASN A N 1
ATOM 577 C CA . ASN A 1 77 ? 2.881 1.591 19.247 1.00 81.19 77 ASN A CA 1
ATOM 578 C C . ASN A 1 77 ? 1.585 1.529 18.415 1.00 81.19 77 ASN A C 1
ATOM 580 O O . ASN A 1 77 ? 1.209 0.468 17.917 1.00 81.19 77 ASN A O 1
ATOM 584 N N . GLU A 1 78 ? 0.897 2.655 18.236 1.00 85.69 78 GLU A N 1
ATOM 585 C CA . GLU A 1 78 ? -0.300 2.724 17.412 1.00 85.69 78 GLU A CA 1
ATOM 586 C C . GLU A 1 78 ? 0.088 2.779 15.934 1.00 85.69 78 GLU A C 1
ATOM 588 O O . GLU A 1 78 ? 1.085 3.421 15.590 1.00 85.69 78 GLU A O 1
ATOM 593 N N . PRO A 1 79 ? -0.692 2.159 15.035 1.00 86.25 79 PRO A N 1
ATOM 594 C CA . PRO A 1 79 ? -0.468 2.295 13.607 1.00 86.25 79 PRO A CA 1
ATOM 595 C C . PRO A 1 79 ? -0.602 3.765 13.205 1.00 86.25 79 PRO A C 1
ATOM 597 O O . PRO A 1 79 ? -1.626 4.389 13.478 1.00 86.25 79 PRO A O 1
ATOM 600 N N . THR A 1 80 ? 0.414 4.309 12.542 1.00 91.00 80 THR A N 1
ATOM 601 C CA . THR A 1 80 ? 0.404 5.669 11.979 1.00 91.00 80 THR A CA 1
ATOM 602 C C . THR A 1 80 ? 0.200 5.646 10.474 1.00 91.00 80 THR A C 1
ATOM 604 O O . THR A 1 80 ? -0.400 6.565 9.923 1.00 91.00 80 THR A O 1
ATOM 607 N N . GLY A 1 81 ? 0.598 4.563 9.810 1.00 91.56 81 GLY A N 1
ATOM 608 C CA . GLY A 1 81 ? 0.416 4.399 8.378 1.00 91.56 81 GLY A CA 1
ATOM 609 C C . GLY A 1 81 ? 0.793 3.012 7.885 1.00 91.56 81 GLY A C 1
ATOM 610 O O . GLY A 1 81 ? 1.196 2.143 8.657 1.00 91.56 81 GLY A O 1
ATOM 611 N N . VAL A 1 82 ? 0.680 2.806 6.578 1.00 93.81 82 VAL A N 1
ATOM 612 C CA . VAL A 1 82 ? 1.096 1.577 5.903 1.00 93.81 82 VAL A CA 1
ATOM 613 C C . VAL A 1 82 ? 1.866 1.927 4.643 1.00 93.81 82 VAL A C 1
ATOM 615 O O . VAL A 1 82 ? 1.381 2.675 3.794 1.00 93.81 82 VAL A O 1
ATOM 618 N N . LEU A 1 83 ? 3.066 1.363 4.527 1.00 94.12 83 LEU A N 1
ATOM 619 C CA . LEU A 1 83 ? 3.899 1.443 3.337 1.00 94.12 83 LEU A CA 1
ATOM 620 C C . LEU A 1 83 ? 3.692 0.186 2.493 1.00 94.12 83 LEU A C 1
ATOM 622 O O . LEU A 1 83 ? 4.031 -0.911 2.927 1.00 94.12 83 LEU A O 1
ATOM 626 N N . PHE A 1 84 ? 3.184 0.352 1.281 1.00 95.00 84 PHE A N 1
ATOM 627 C CA . PHE A 1 84 ? 3.113 -0.673 0.253 1.00 95.00 84 PHE A CA 1
ATOM 628 C C . PHE A 1 84 ? 4.273 -0.511 -0.725 1.00 95.00 84 PHE A C 1
ATOM 630 O O . PHE A 1 84 ? 4.645 0.603 -1.096 1.00 95.00 84 PHE A O 1
ATOM 637 N N . THR A 1 85 ? 4.855 -1.622 -1.158 1.00 95.06 85 THR A N 1
ATOM 638 C CA . THR A 1 85 ? 5.979 -1.642 -2.098 1.00 95.06 85 THR A CA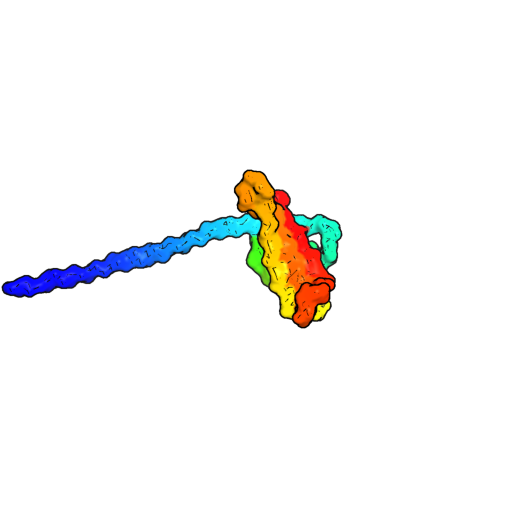 1
ATOM 639 C C . THR A 1 85 ? 5.717 -2.685 -3.166 1.00 95.06 85 THR A C 1
ATOM 641 O O . THR A 1 85 ? 5.603 -3.873 -2.859 1.00 95.06 85 THR A O 1
ATOM 644 N N . CYS A 1 86 ? 5.605 -2.226 -4.410 1.00 95.25 86 CYS A N 1
ATOM 645 C CA . CYS A 1 86 ? 5.564 -3.082 -5.582 1.00 95.25 86 CYS A CA 1
ATOM 646 C C . CYS A 1 86 ? 6.990 -3.272 -6.103 1.00 95.25 86 CYS A C 1
ATOM 648 O O . CYS A 1 86 ? 7.706 -2.298 -6.343 1.00 95.25 86 CYS A O 1
ATOM 650 N N . SER A 1 87 ? 7.395 -4.524 -6.277 1.00 95.69 87 SER A N 1
ATOM 651 C CA . SER A 1 87 ? 8.738 -4.912 -6.712 1.00 95.69 87 SER A CA 1
ATOM 652 C C . SER A 1 87 ? 8.683 -5.920 -7.857 1.00 95.69 87 SER A C 1
ATOM 654 O O . SER A 1 87 ? 7.672 -6.607 -8.037 1.00 95.69 87 SER A O 1
ATOM 656 N N . GLY A 1 88 ? 9.757 -5.980 -8.644 1.00 92.00 88 GLY A N 1
ATOM 657 C CA . GLY A 1 88 ? 9.944 -6.986 -9.693 1.00 92.00 88 GLY A CA 1
ATOM 658 C C . GLY A 1 88 ? 10.317 -8.364 -9.132 1.00 92.00 88 GLY A C 1
ATOM 659 O O . GLY A 1 88 ? 10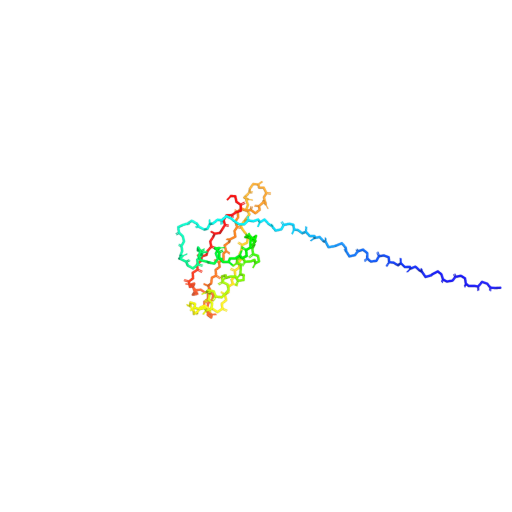.087 -8.662 -7.963 1.00 92.00 88 GLY A O 1
ATOM 660 N N . SER A 1 89 ? 10.915 -9.220 -9.971 1.00 84.56 89 SER A N 1
ATOM 661 C CA . SER A 1 89 ? 11.494 -10.503 -9.517 1.00 84.56 89 SER A CA 1
ATOM 662 C C . SER A 1 89 ? 12.568 -10.309 -8.442 1.00 84.56 89 SER A C 1
ATOM 664 O O . SER A 1 89 ? 12.666 -11.105 -7.511 1.00 84.56 89 SER A O 1
ATOM 666 N N . ASP A 1 90 ? 13.370 -9.253 -8.579 1.00 87.12 90 ASP A N 1
ATOM 667 C CA . ASP A 1 90 ? 14.319 -8.812 -7.563 1.00 87.12 90 ASP A CA 1
ATOM 668 C C . ASP A 1 90 ? 13.629 -7.806 -6.634 1.00 87.12 90 ASP A C 1
ATOM 670 O O . ASP A 1 90 ? 13.088 -6.796 -7.090 1.00 87.12 90 ASP A O 1
ATOM 674 N N . LEU A 1 91 ? 13.675 -8.063 -5.324 1.00 81.12 91 LEU A N 1
ATOM 675 C CA . LEU A 1 91 ? 13.090 -7.188 -4.304 1.00 81.12 91 LEU A CA 1
ATOM 676 C C . LEU A 1 91 ? 13.774 -5.814 -4.234 1.00 81.12 91 LEU A C 1
ATOM 678 O O . LEU A 1 91 ? 13.181 -4.873 -3.709 1.00 81.12 91 LEU A O 1
ATOM 682 N N . ASN A 1 92 ? 14.992 -5.684 -4.767 1.00 85.44 92 ASN A N 1
ATOM 683 C CA . ASN A 1 92 ? 15.698 -4.407 -4.871 1.00 85.44 92 ASN A CA 1
ATOM 684 C C . ASN A 1 92 ? 15.208 -3.560 -6.054 1.00 85.44 92 ASN A C 1
ATOM 686 O O . ASN A 1 92 ? 15.444 -2.351 -6.086 1.00 85.44 92 ASN A O 1
ATOM 690 N N . PHE A 1 93 ? 14.512 -4.167 -7.020 1.00 90.31 93 PHE A N 1
ATOM 691 C CA . PHE A 1 93 ? 13.885 -3.440 -8.114 1.00 90.31 93 PHE A CA 1
ATOM 692 C C . PHE A 1 93 ? 12.480 -2.998 -7.705 1.00 90.31 93 PHE A C 1
ATOM 694 O O . PHE A 1 93 ? 11.509 -3.753 -7.799 1.00 90.31 93 PHE A O 1
ATOM 701 N N . VAL A 1 94 ? 12.382 -1.756 -7.237 1.00 92.75 94 VAL A N 1
ATOM 702 C CA . VAL A 1 94 ? 11.123 -1.134 -6.821 1.00 92.75 94 VAL A CA 1
ATOM 703 C C . VAL A 1 94 ? 10.444 -0.490 -8.026 1.00 92.75 94 VAL A C 1
ATOM 705 O O . VAL A 1 94 ? 10.999 0.412 -8.646 1.00 92.75 94 VAL A O 1
ATOM 708 N N . VAL A 1 95 ? 9.222 -0.931 -8.328 1.00 93.06 95 VAL A N 1
ATOM 709 C CA . VAL A 1 95 ? 8.383 -0.347 -9.385 1.00 93.06 95 VAL A CA 1
ATOM 710 C C . VAL A 1 95 ? 7.725 0.932 -8.874 1.00 93.06 95 VAL A C 1
ATOM 712 O O . VAL A 1 95 ? 7.823 1.984 -9.497 1.00 93.06 95 VAL A O 1
ATOM 715 N N . PHE A 1 96 ? 7.073 0.848 -7.712 1.00 93.38 96 PHE A N 1
ATOM 716 C CA . PHE A 1 96 ? 6.510 1.997 -7.009 1.00 93.38 96 PHE A CA 1
ATOM 717 C C . PHE A 1 96 ? 6.323 1.695 -5.521 1.00 93.38 96 PHE A C 1
ATOM 719 O O . PHE A 1 96 ? 6.271 0.537 -5.088 1.00 93.38 96 PHE A O 1
ATOM 726 N N . THR A 1 97 ? 6.154 2.758 -4.740 1.00 93.94 97 THR A N 1
ATOM 727 C CA . THR A 1 97 ? 5.786 2.698 -3.325 1.00 93.94 97 THR A CA 1
ATOM 728 C C . THR A 1 97 ? 4.592 3.600 -3.046 1.00 93.94 97 THR A C 1
ATOM 730 O O . THR A 1 97 ? 4.462 4.676 -3.630 1.00 93.94 97 THR A O 1
ATOM 733 N N . CYS A 1 98 ? 3.722 3.154 -2.142 1.00 94.44 98 CYS A N 1
ATOM 734 C CA . CYS A 1 98 ? 2.562 3.912 -1.687 1.00 94.44 98 CYS A CA 1
ATOM 735 C C . CYS A 1 98 ? 2.539 3.947 -0.160 1.00 94.44 98 CYS A C 1
ATOM 737 O O . CYS A 1 98 ? 2.743 2.927 0.486 1.00 94.44 98 CYS A O 1
ATOM 739 N N . LEU A 1 99 ? 2.292 5.109 0.422 1.00 94.69 99 LEU A N 1
ATOM 740 C CA . LEU A 1 99 ? 2.256 5.373 1.848 1.00 94.69 99 LEU A CA 1
ATOM 741 C C . LEU A 1 99 ? 0.888 5.958 2.154 1.00 94.69 99 LEU A C 1
ATOM 743 O O . LEU A 1 99 ? 0.540 7.029 1.663 1.00 94.69 99 LEU A O 1
ATOM 747 N N . TYR A 1 100 ? 0.148 5.257 2.997 1.00 93.19 100 TYR A N 1
ATOM 748 C CA . TYR A 1 100 ? -1.157 5.700 3.452 1.00 93.19 100 TYR A CA 1
ATOM 749 C C . TYR A 1 100 ? -1.093 5.974 4.940 1.00 93.19 100 TYR A C 1
ATOM 751 O O . TYR A 1 100 ? -0.639 5.124 5.706 1.00 93.19 100 TYR A O 1
ATOM 759 N N . SER A 1 101 ? -1.540 7.158 5.343 1.00 91.69 101 SER A N 1
ATOM 760 C CA . SER A 1 101 ? -1.720 7.502 6.752 1.00 91.69 101 SER A CA 1
ATOM 761 C C . SER A 1 101 ? -2.940 6.768 7.308 1.00 91.69 101 SER A C 1
ATOM 763 O O . SER A 1 101 ? -3.855 6.420 6.566 1.00 91.69 101 SER A O 1
ATOM 765 N N . THR A 1 102 ? -2.966 6.535 8.614 1.00 87.62 102 THR A N 1
ATOM 766 C CA . THR A 1 102 ? -4.204 6.166 9.325 1.00 87.62 102 THR A CA 1
ATOM 767 C C . THR A 1 102 ? -4.809 7.343 10.102 1.00 87.62 102 THR A C 1
ATOM 769 O O . THR A 1 102 ? -5.833 7.179 10.761 1.00 87.62 102 THR A O 1
ATOM 772 N N . ASN A 1 103 ? -4.146 8.499 10.074 1.00 75.12 103 ASN A N 1
ATOM 773 C CA . ASN A 1 103 ? -4.600 9.776 10.627 1.00 75.12 103 ASN A CA 1
ATOM 774 C C . ASN A 1 103 ? -5.104 10.706 9.528 1.00 75.12 103 ASN A C 1
ATOM 776 O O . ASN A 1 103 ? -4.593 10.583 8.383 1.00 75.12 103 ASN A O 1
#